Protein AF-A0A970H7N9-F1 (afdb_monomer)

Secondary structure (DSSP, 8-state):
-EEETTEEEEEEEEEEEEE--TTTSEEEEEEESSSS-EEEEEE-SEEEEEEEEEEE-GGGTTEEEEEEEEEEE--SS----EEEEEEEEEEEEE-S----SS---STT---TT------

Solvent-accessible surface area (backbone atoms only — not comparable to full-atom values): 7198 Å² total; per-residue (Å²): 116,43,73,24,52,63,29,38,81,26,28,44,34,30,34,34,31,33,32,32,39,67,89,68,18,37,46,31,37,31,37,28,74,74,70,72,76,45,81,79,45,77,46,59,21,76,39,90,59,80,42,81,45,78,41,81,36,71,86,42,39,51,24,57,43,18,45,75,48,82,44,79,46,70,70,98,62,76,86,56,89,40,77,48,77,45,77,76,41,80,49,57,46,60,72,92,64,86,69,66,94,74,79,82,85,62,84,82,75,66,55,89,94,57,87,87,80,82,135

Foldseek 3Di:
DAAQLQFDQKKKKKKKWFAAAAPAKKKFKWKDLPDDIDTQDIDHHGDHDIDMDIGGDRVCHSRGRIDMDIDIDHDPDDDDPGMDMGPIDIDGDGPPDPPPPDDDPCPVVDCPVPDDDDD

Sequence (119 aa):
MLDLSAAHGVELVYAQRYDTESGWDFCRVEISTGGAWSEVARFSGNATTWQTVTLPLPQLEGVATARFRFRLTSDGSVQRNGWWVDDIVVRGFVDPELDDLF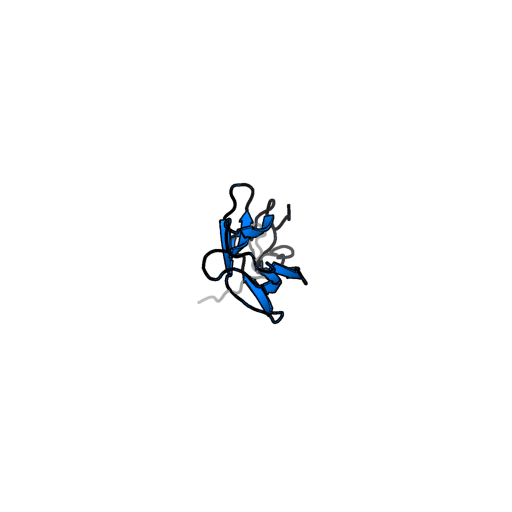ADGFESGDTSRWSGKAP

pLDDT: mean 91.02, std 10.82, range [52.78, 98.75]

Nearest PDB structures (foldseek):
  1wky-assembly1_A  TM=5.519E-01  e=2.557E-02  Bacillus sp. JAMB-602
  2xon-assembly1_A  TM=5.564E-01  e=3.473E-01  Thermotoga maritima
  7wim-assembly4_P  TM=5.568E-01  e=1.736E+00  Arabidopsis thaliana
  5ntu-assembly1_B  TM=4.461E-01  e=1.177E+00  Homo sapiens
  1u5x-assembly1_A  TM=3.410E-01  e=5.414E-01  Mus musculus

Mean predicted aligned error: 8.64 Å

Radius of gyration: 23.07 Å; Cα contacts (8 Å, |Δi|>4): 236; chains: 1; bounding box: 44×42×70 Å

Structure (mmCIF, N/CA/C/O backbone):
data_AF-A0A970H7N9-F1
#
_entry.id   AF-A0A970H7N9-F1
#
loop_
_atom_site.group_PDB
_atom_site.id
_atom_site.type_symbol
_atom_site.label_atom_id
_atom_site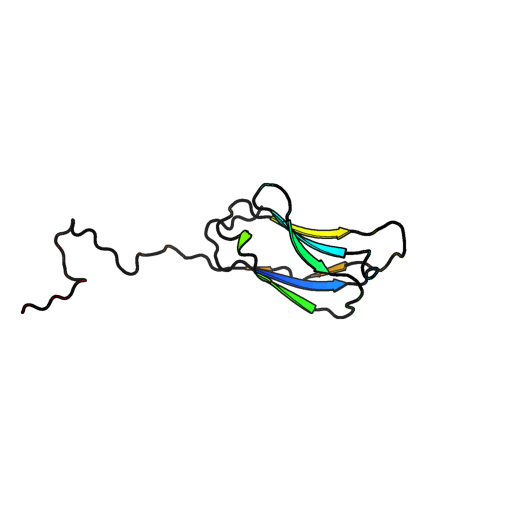.label_alt_id
_atom_site.label_comp_id
_atom_site.label_asym_id
_atom_site.label_entity_id
_atom_site.label_seq_id
_atom_site.pdbx_PDB_ins_code
_atom_site.Cartn_x
_atom_site.Cartn_y
_atom_site.Cartn_z
_atom_site.occupancy
_atom_site.B_iso_or_equiv
_atom_site.auth_seq_id
_atom_site.auth_comp_id
_atom_site.auth_asym_id
_atom_site.auth_atom_id
_atom_site.pdbx_PDB_model_num
ATOM 1 N N . MET A 1 1 ? -9.021 11.429 3.628 1.00 76.06 1 MET A N 1
ATOM 2 C CA . MET A 1 1 ? -8.523 10.733 4.833 1.00 76.06 1 MET A CA 1
ATOM 3 C C . MET A 1 1 ? -9.439 9.556 5.074 1.00 76.06 1 MET A C 1
ATOM 5 O O . MET 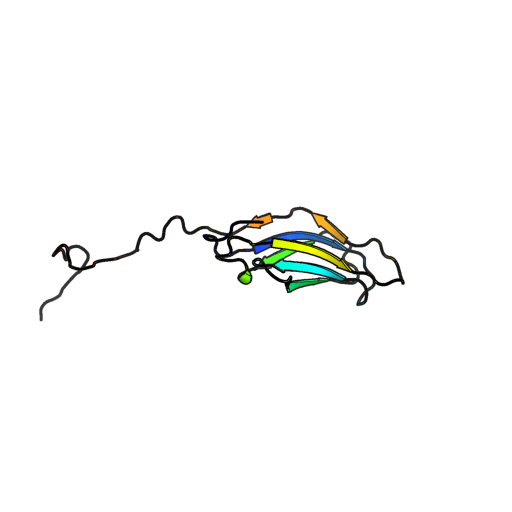A 1 1 ? -10.615 9.681 4.753 1.00 76.06 1 MET A O 1
ATOM 9 N N . LEU A 1 2 ? -8.893 8.439 5.534 1.00 86.00 2 LEU A N 1
ATOM 10 C CA . LEU A 1 2 ? -9.642 7.234 5.862 1.00 86.00 2 LEU A CA 1
ATOM 11 C C . LEU A 1 2 ? -9.736 7.139 7.384 1.00 86.00 2 LEU A C 1
ATOM 13 O O . LEU A 1 2 ? -8.717 7.277 8.060 1.00 86.00 2 LEU A O 1
ATOM 17 N N . ASP A 1 3 ? -10.946 6.947 7.899 1.00 90.75 3 ASP A N 1
ATOM 18 C CA . ASP A 1 3 ? -11.157 6.724 9.325 1.00 90.75 3 ASP A CA 1
ATOM 19 C C . ASP A 1 3 ? -11.010 5.231 9.624 1.00 90.75 3 ASP A C 1
ATOM 21 O O . ASP A 1 3 ? -11.827 4.421 9.190 1.00 90.75 3 ASP A O 1
ATOM 25 N N . LEU A 1 4 ? -9.925 4.881 10.313 1.00 92.00 4 LEU A N 1
ATOM 26 C CA . LEU A 1 4 ? -9.597 3.526 10.751 1.00 92.00 4 LEU A CA 1
ATOM 27 C C . LEU A 1 4 ? -9.562 3.426 12.281 1.00 92.00 4 LEU A C 1
ATOM 29 O O . LEU A 1 4 ? -8.926 2.530 12.827 1.00 92.00 4 LEU A O 1
ATOM 33 N N . SER A 1 5 ? -10.231 4.347 12.983 1.00 91.69 5 SER A N 1
ATOM 34 C CA . SER A 1 5 ? -10.230 4.429 14.451 1.00 91.69 5 SER A CA 1
ATOM 35 C C . SER A 1 5 ? -10.714 3.161 15.161 1.00 91.69 5 SER A C 1
ATOM 37 O O . SER A 1 5 ? -10.255 2.879 16.263 1.00 91.69 5 SER A O 1
ATOM 39 N N . ALA A 1 6 ? -11.579 2.378 14.516 1.00 90.81 6 ALA A N 1
ATOM 40 C CA . ALA A 1 6 ? -12.078 1.098 15.023 1.00 90.81 6 ALA A CA 1
ATOM 41 C C . ALA A 1 6 ? -11.530 -0.122 14.257 1.00 90.81 6 ALA A C 1
ATOM 43 O O . ALA A 1 6 ? -12.012 -1.234 14.454 1.00 90.81 6 ALA A O 1
ATOM 44 N N . ALA A 1 7 ? -10.590 0.080 13.327 1.00 92.50 7 ALA A N 1
ATOM 45 C CA . ALA A 1 7 ? -10.111 -0.979 12.448 1.00 92.50 7 ALA A CA 1
ATOM 46 C C . ALA A 1 7 ? -8.839 -1.645 12.985 1.00 92.50 7 ALA A C 1
ATOM 48 O O . ALA A 1 7 ? -7.894 -0.976 13.411 1.00 92.50 7 ALA A O 1
ATOM 49 N N . HIS A 1 8 ? -8.810 -2.965 12.849 1.00 93.38 8 HIS A N 1
ATOM 50 C CA . HIS A 1 8 ? -7.731 -3.874 13.209 1.00 93.38 8 HIS A CA 1
ATOM 51 C C . HIS A 1 8 ? -7.360 -4.755 12.012 1.00 93.38 8 HIS A C 1
ATOM 53 O O . HIS A 1 8 ? -8.145 -4.918 11.070 1.00 93.38 8 HIS A O 1
ATOM 59 N N . GLY A 1 9 ? -6.146 -5.312 12.025 1.00 95.38 9 GLY A N 1
ATOM 60 C CA . GLY A 1 9 ? -5.631 -6.130 10.927 1.00 95.38 9 GLY A CA 1
ATOM 61 C C . GLY A 1 9 ? 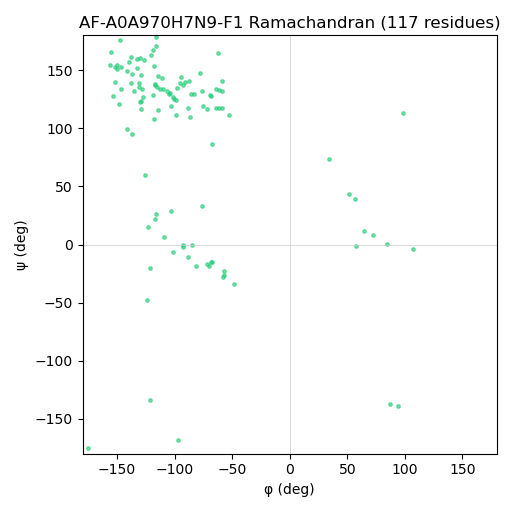-5.642 -5.386 9.597 1.00 95.38 9 GLY A C 1
ATOM 62 O O . GLY A 1 9 ? -6.018 -5.955 8.571 1.00 95.38 9 GLY A O 1
ATOM 63 N N . VAL A 1 10 ? -5.302 -4.096 9.626 1.00 97.44 10 VAL A N 1
ATOM 64 C CA . VAL A 1 10 ? -5.379 -3.239 8.442 1.00 97.44 10 VAL A CA 1
ATOM 65 C C . VAL A 1 10 ? -4.317 -3.674 7.439 1.00 97.44 10 VAL A C 1
ATOM 67 O O . VAL A 1 10 ? -3.129 -3.742 7.752 1.00 97.44 10 VAL A O 1
ATOM 70 N N . GLU A 1 11 ? -4.733 -3.912 6.202 1.00 98.00 11 GLU A N 1
ATOM 71 C CA . GLU A 1 11 ? -3.850 -4.224 5.086 1.00 98.00 11 GLU A CA 1
ATOM 72 C C . GLU A 1 11 ? -4.249 -3.470 3.815 1.00 98.00 11 GLU A C 1
ATOM 74 O O . GLU A 1 11 ? -5.425 -3.207 3.544 1.00 98.00 11 GLU A O 1
ATOM 79 N N . LEU A 1 12 ? -3.234 -3.125 3.023 1.00 98.31 12 LEU A N 1
ATOM 80 C CA . LEU A 1 12 ? -3.376 -2.605 1.672 1.00 98.31 12 LEU A CA 1
ATOM 81 C C . LEU A 1 12 ? -3.050 -3.725 0.685 1.00 98.31 12 LEU A C 1
ATOM 83 O O . LEU A 1 12 ? -1.928 -4.231 0.649 1.00 98.31 12 LEU A O 1
ATOM 87 N N . VAL A 1 13 ? -4.028 -4.073 -0.140 1.00 98.50 13 VAL A N 1
ATOM 88 C CA . VAL A 1 13 ? -3.889 -5.016 -1.246 1.00 98.50 13 VAL A CA 1
ATOM 89 C C . VAL A 1 13 ? -3.994 -4.243 -2.552 1.00 98.50 13 VAL A C 1
ATOM 91 O O . VAL A 1 13 ? -4.859 -3.384 -2.692 1.00 98.50 13 VAL A O 1
ATOM 94 N N . TYR A 1 14 ? -3.100 -4.507 -3.496 1.00 98.75 14 TYR A N 1
ATOM 95 C CA . TYR A 1 14 ? -3.149 -3.890 -4.821 1.00 98.75 14 TYR A CA 1
ATOM 96 C C . TYR A 1 14 ? -2.425 -4.753 -5.850 1.00 98.75 14 TYR A C 1
ATOM 98 O O . TYR A 1 14 ? -1.505 -5.504 -5.520 1.00 98.75 14 TYR A O 1
ATOM 106 N N . ALA A 1 15 ? -2.815 -4.630 -7.112 1.00 98.62 15 ALA A N 1
ATOM 107 C CA . ALA A 1 15 ? -2.056 -5.150 -8.233 1.00 98.62 15 ALA A CA 1
ATOM 108 C C . ALA A 1 15 ? -1.031 -4.107 -8.690 1.00 98.62 15 ALA A C 1
ATOM 110 O O . ALA A 1 15 ? -1.311 -2.908 -8.744 1.00 98.62 15 ALA A O 1
ATOM 111 N N . GLN A 1 16 ? 0.167 -4.554 -9.053 1.00 98.69 16 GLN A N 1
ATOM 112 C CA . GLN A 1 16 ? 1.160 -3.700 -9.691 1.00 98.69 16 GLN A CA 1
ATOM 113 C C . GLN A 1 16 ? 1.913 -4.402 -10.811 1.00 98.69 16 GLN A C 1
ATOM 115 O O . GLN A 1 16 ? 2.066 -5.620 -10.824 1.00 98.69 16 GLN A O 1
ATOM 120 N N . ARG A 1 17 ? 2.463 -3.600 -11.714 1.00 98.38 17 ARG A N 1
ATOM 121 C CA . ARG A 1 17 ? 3.585 -3.949 -12.590 1.00 98.38 17 ARG A CA 1
ATOM 122 C C . ARG A 1 17 ? 4.414 -2.692 -12.805 1.00 98.38 17 ARG A C 1
ATOM 124 O O . ARG A 1 17 ? 3.874 -1.590 -12.729 1.00 98.38 17 ARG A O 1
ATOM 131 N N . TYR A 1 18 ? 5.704 -2.826 -13.062 1.00 98.00 18 TYR A N 1
ATOM 132 C CA . TYR A 1 18 ? 6.581 -1.666 -13.191 1.00 98.00 18 TYR A CA 1
ATOM 133 C C . TYR A 1 18 ? 7.767 -1.944 -14.107 1.00 98.00 18 TYR A C 1
ATOM 135 O O . TYR A 1 18 ? 8.224 -3.077 -14.256 1.00 98.00 18 TYR A O 1
ATOM 143 N N . ASP A 1 19 ? 8.263 -0.877 -14.714 1.00 97.88 19 ASP A N 1
ATOM 144 C CA . ASP A 1 19 ? 9.480 -0.838 -15.508 1.00 97.88 19 ASP A CA 1
ATOM 145 C C . ASP A 1 19 ? 10.176 0.487 -15.203 1.00 97.88 19 ASP A C 1
ATOM 147 O O . ASP A 1 19 ? 9.768 1.542 -15.688 1.00 97.88 19 ASP A O 1
ATOM 151 N N . THR A 1 20 ? 11.180 0.433 -14.335 1.00 97.38 20 THR A N 1
ATOM 152 C CA . THR A 1 20 ? 11.924 1.583 -13.817 1.00 97.38 20 THR A CA 1
ATOM 153 C C . THR A 1 20 ? 13.426 1.353 -13.958 1.00 97.38 20 THR A C 1
ATOM 155 O O . THR A 1 20 ? 13.881 0.212 -14.114 1.00 97.38 20 THR A O 1
ATOM 158 N N . GLU A 1 21 ? 14.230 2.416 -13.918 1.00 97.38 21 GLU A N 1
ATOM 159 C CA . GLU A 1 21 ? 15.676 2.244 -13.820 1.00 97.38 21 GLU A CA 1
ATOM 160 C C . GLU A 1 21 ? 16.050 1.563 -12.488 1.00 97.38 21 GLU A C 1
ATOM 162 O O . GLU A 1 21 ? 15.795 2.074 -11.395 1.00 97.38 21 GLU A O 1
ATOM 167 N N . SER A 1 22 ? 16.642 0.369 -12.575 1.00 96.50 22 SER A N 1
ATOM 168 C CA . SER A 1 22 ? 16.954 -0.461 -11.408 1.00 96.50 22 SER A CA 1
ATOM 169 C C . SER A 1 22 ? 17.923 0.243 -10.460 1.00 96.50 22 SER A C 1
ATOM 171 O O . SER A 1 22 ? 19.077 0.472 -10.811 1.00 96.50 22 SER A O 1
ATOM 173 N N . GLY A 1 23 ? 17.475 0.505 -9.231 1.00 96.06 23 GLY A N 1
ATOM 174 C CA . GLY A 1 23 ? 18.282 1.142 -8.189 1.00 96.06 23 GLY A CA 1
ATOM 175 C C . GLY A 1 23 ? 18.322 2.674 -8.223 1.00 96.06 23 GLY A C 1
ATOM 176 O O . GLY A 1 23 ? 18.947 3.252 -7.336 1.00 96.06 23 GLY A O 1
ATOM 177 N N . TRP A 1 24 ? 17.635 3.319 -9.170 1.00 96.44 24 TRP A N 1
ATOM 178 C CA . TRP A 1 24 ? 17.633 4.781 -9.339 1.00 96.44 24 TRP A CA 1
ATOM 179 C C . TRP A 1 24 ? 16.215 5.349 -9.304 1.00 96.44 24 TRP A C 1
ATOM 181 O O . TRP A 1 24 ? 15.914 6.248 -8.513 1.00 96.44 24 TRP A O 1
ATOM 191 N N . ASP A 1 25 ? 15.314 4.720 -10.056 1.00 97.88 25 ASP A N 1
ATOM 192 C CA . ASP A 1 25 ? 13.895 5.033 -10.063 1.00 97.88 25 ASP A CA 1
ATOM 193 C C . ASP A 1 25 ? 13.133 4.070 -9.155 1.00 97.88 25 ASP A C 1
ATOM 195 O O . ASP A 1 25 ? 13.286 2.844 -9.235 1.00 97.88 25 ASP A O 1
ATOM 199 N N . PHE A 1 26 ? 12.236 4.602 -8.328 1.00 98.25 26 PHE A N 1
ATOM 200 C CA . PHE A 1 26 ? 11.570 3.805 -7.303 1.00 98.25 26 PHE A CA 1
ATOM 201 C C . PHE A 1 26 ? 10.071 4.063 -7.223 1.00 98.25 26 PHE A C 1
ATOM 203 O O . PHE A 1 26 ? 9.627 5.205 -7.075 1.00 98.25 26 PHE A O 1
ATOM 210 N N . CYS A 1 27 ? 9.321 2.967 -7.192 1.00 98.50 27 CYS A N 1
ATOM 211 C CA . CYS A 1 27 ? 7.904 2.917 -6.860 1.00 98.50 27 CYS A CA 1
ATOM 212 C C . CYS A 1 27 ? 7.763 2.751 -5.346 1.00 98.50 27 CYS A C 1
ATOM 214 O O . CYS A 1 27 ? 8.224 1.750 -4.794 1.00 98.50 27 CYS A O 1
ATOM 216 N N . ARG A 1 28 ? 7.162 3.722 -4.659 1.00 98.75 28 ARG A N 1
ATOM 217 C CA . ARG A 1 28 ? 7.018 3.725 -3.198 1.00 98.75 28 ARG A CA 1
ATOM 218 C C . ARG A 1 28 ? 5.563 3.691 -2.785 1.00 98.75 28 ARG A C 1
ATOM 220 O O . ARG A 1 28 ? 4.750 4.435 -3.332 1.00 98.75 28 ARG A O 1
ATOM 227 N N . VAL A 1 29 ? 5.272 2.891 -1.770 1.00 98.69 29 VAL A N 1
ATOM 228 C CA . VAL A 1 29 ? 4.043 3.009 -0.987 1.00 98.69 29 VAL A CA 1
ATOM 229 C C . VAL A 1 29 ? 4.399 3.717 0.306 1.00 98.69 29 VAL A C 1
ATOM 231 O O . VAL A 1 29 ? 5.326 3.313 1.012 1.00 98.69 29 VAL A O 1
ATOM 234 N N . GLU A 1 30 ? 3.678 4.790 0.600 1.00 98.75 30 GLU A N 1
ATOM 235 C CA . GLU A 1 30 ? 3.893 5.596 1.795 1.00 98.75 30 GLU A CA 1
ATOM 236 C C . GLU A 1 30 ? 2.578 5.799 2.543 1.00 98.75 30 GLU A C 1
ATOM 238 O O . GLU A 1 30 ? 1.524 5.939 1.921 1.00 98.75 30 GLU A O 1
ATOM 243 N N . ILE A 1 31 ? 2.646 5.863 3.871 1.00 98.50 31 ILE A N 1
ATOM 244 C CA . ILE A 1 31 ? 1.496 6.088 4.750 1.00 98.50 31 ILE A CA 1
ATOM 245 C C . ILE A 1 31 ? 1.675 7.346 5.595 1.00 98.50 31 ILE A C 1
ATOM 247 O O . ILE A 1 31 ? 2.778 7.874 5.734 1.00 98.50 31 ILE A O 1
ATOM 251 N N . SER A 1 32 ? 0.582 7.845 6.163 1.00 98.00 32 SER A N 1
ATOM 252 C CA . SER A 1 32 ? 0.613 8.933 7.134 1.00 98.00 32 SER A CA 1
ATOM 253 C C . SER A 1 32 ? -0.564 8.844 8.100 1.00 98.00 32 SER A C 1
ATOM 255 O O . SER A 1 32 ? -1.694 8.598 7.681 1.00 98.00 32 SER A O 1
ATOM 257 N N . THR A 1 33 ? -0.303 9.134 9.374 1.00 96.88 33 THR A N 1
ATOM 258 C CA . THR A 1 33 ? -1.281 9.154 10.476 1.00 96.88 33 THR A CA 1
ATOM 259 C C . THR A 1 33 ? -1.699 10.579 10.874 1.00 96.88 33 THR A C 1
ATOM 261 O O . THR A 1 33 ? -1.993 10.861 12.030 1.00 96.88 33 THR A O 1
ATOM 264 N N . GLY A 1 34 ? -1.663 11.513 9.914 1.00 91.88 34 GLY A N 1
ATOM 265 C CA . GLY A 1 34 ? -1.983 12.936 10.119 1.00 91.88 34 GLY A CA 1
ATOM 266 C C . GLY A 1 34 ? -0.774 13.882 10.101 1.00 91.88 34 GLY A C 1
ATOM 267 O O . GLY A 1 34 ? -0.951 15.096 10.127 1.00 91.88 34 GLY A O 1
ATOM 268 N N . GLY A 1 35 ? 0.445 13.348 9.986 1.00 93.56 35 GLY A N 1
ATOM 269 C CA . GLY A 1 35 ? 1.696 14.116 9.958 1.00 93.56 35 GLY A CA 1
ATOM 270 C C . GLY A 1 35 ? 2.529 13.895 8.694 1.00 93.56 35 GLY A C 1
ATOM 271 O O . GLY A 1 35 ? 2.011 13.926 7.573 1.00 93.56 35 GLY A O 1
ATOM 272 N N . ALA A 1 36 ? 3.833 13.674 8.884 1.00 96.94 36 ALA A N 1
ATOM 273 C CA . ALA A 1 36 ? 4.761 13.312 7.815 1.00 96.94 36 ALA A CA 1
ATOM 274 C C . ALA A 1 36 ? 4.384 11.969 7.158 1.00 96.94 36 ALA A C 1
ATOM 276 O O . ALA A 1 36 ? 3.574 11.200 7.683 1.00 96.94 36 ALA A O 1
ATOM 277 N N . TRP A 1 37 ? 4.963 11.715 5.986 1.00 98.19 37 TRP A N 1
ATOM 278 C CA . TRP A 1 37 ? 4.819 10.453 5.263 1.00 98.19 37 TRP A CA 1
ATOM 279 C C . TRP A 1 37 ? 5.958 9.500 5.630 1.00 98.19 37 TRP A C 1
ATOM 281 O O . TRP A 1 37 ? 7.111 9.930 5.680 1.00 98.19 37 TRP A O 1
ATOM 291 N N . SER A 1 38 ? 5.648 8.223 5.837 1.00 98.12 38 SER A N 1
ATOM 292 C CA . SER A 1 38 ? 6.624 7.147 6.033 1.00 98.12 38 SER A CA 1
ATOM 293 C C . SER A 1 38 ? 6.520 6.112 4.914 1.00 98.12 38 SER A C 1
ATOM 295 O O . SER A 1 38 ? 5.424 5.742 4.500 1.00 98.12 38 SER A O 1
ATOM 297 N N . GLU A 1 39 ? 7.663 5.653 4.404 1.00 98.50 39 GLU A N 1
ATOM 298 C CA . GLU A 1 39 ? 7.738 4.586 3.397 1.00 98.50 39 GLU A CA 1
ATOM 299 C C . GLU A 1 39 ? 7.484 3.224 4.052 1.00 98.50 39 GLU A C 1
ATOM 301 O O . GLU A 1 39 ? 8.070 2.910 5.086 1.00 98.50 39 GLU A O 1
ATOM 306 N N . VAL A 1 40 ? 6.608 2.423 3.442 1.00 98.38 40 VAL A N 1
ATOM 307 C CA . VAL A 1 40 ? 6.243 1.071 3.906 1.00 98.38 40 VAL A CA 1
ATOM 308 C C . VAL A 1 40 ? 6.531 -0.010 2.867 1.00 98.38 40 VAL A C 1
ATOM 310 O O . VAL A 1 40 ? 6.676 -1.174 3.225 1.00 98.38 40 VAL A O 1
ATOM 313 N N . ALA A 1 41 ? 6.668 0.361 1.591 1.00 98.38 41 ALA A N 1
ATOM 314 C CA . ALA A 1 41 ? 7.167 -0.530 0.550 1.00 98.38 41 ALA A CA 1
ATOM 315 C C . ALA A 1 41 ? 7.903 0.253 -0.541 1.00 98.38 41 ALA A C 1
ATOM 317 O O . ALA A 1 41 ? 7.584 1.413 -0.819 1.00 98.38 41 ALA A O 1
ATOM 318 N N . ARG A 1 42 ? 8.872 -0.407 -1.182 1.00 98.44 42 ARG A N 1
ATOM 319 C CA . ARG A 1 42 ? 9.699 0.162 -2.248 1.00 98.44 42 ARG A CA 1
ATOM 320 C C . ARG A 1 42 ? 10.075 -0.897 -3.275 1.00 98.44 42 ARG A C 1
ATOM 322 O O . ARG A 1 42 ? 10.567 -1.961 -2.910 1.00 98.44 42 ARG A O 1
ATOM 329 N N . PHE A 1 43 ? 9.926 -0.550 -4.547 1.00 98.25 43 PHE A N 1
ATOM 330 C CA . PHE A 1 43 ? 10.254 -1.398 -5.691 1.00 98.25 43 PHE A CA 1
ATOM 331 C C . PHE A 1 43 ? 11.069 -0.613 -6.721 1.00 98.25 43 PHE A C 1
ATOM 333 O O . PHE A 1 43 ? 10.940 0.608 -6.816 1.00 98.25 43 PHE A O 1
ATOM 340 N N . SER A 1 44 ? 11.905 -1.311 -7.487 1.00 98.00 44 SER A N 1
ATOM 341 C CA . SER A 1 44 ? 12.656 -0.757 -8.621 1.00 98.00 44 SER A CA 1
ATOM 342 C C . SER A 1 44 ? 13.009 -1.863 -9.616 1.00 98.00 44 SER A C 1
ATOM 344 O O . SER A 1 44 ? 12.936 -3.045 -9.269 1.00 98.00 44 SER A O 1
ATOM 346 N N . GLY A 1 45 ? 13.428 -1.488 -10.822 1.00 97.12 45 GLY A N 1
ATOM 347 C CA . GLY A 1 45 ? 13.796 -2.422 -11.880 1.00 97.12 45 GLY A CA 1
ATOM 348 C C . GLY A 1 45 ? 12.579 -2.827 -12.701 1.00 97.12 45 GLY A C 1
ATOM 349 O O . GLY A 1 45 ? 11.756 -1.987 -13.046 1.00 97.12 45 GLY A O 1
ATOM 350 N N . ASN A 1 46 ? 12.453 -4.111 -13.029 1.00 96.69 46 ASN A N 1
ATOM 351 C CA . ASN A 1 46 ? 11.419 -4.577 -13.946 1.00 96.69 46 ASN A CA 1
ATOM 352 C C . ASN A 1 46 ? 10.593 -5.720 -13.348 1.00 96.69 46 ASN A C 1
ATOM 354 O O . ASN A 1 46 ? 11.135 -6.744 -12.936 1.00 96.69 46 ASN A O 1
ATOM 358 N N . ALA A 1 47 ? 9.277 -5.543 -13.353 1.00 96.69 47 ALA A N 1
ATOM 359 C CA . ALA A 1 47 ? 8.296 -6.596 -13.166 1.00 96.69 47 ALA A CA 1
ATOM 360 C C . ALA A 1 47 ? 7.172 -6.397 -14.189 1.00 96.69 47 ALA A C 1
ATOM 362 O O . ALA A 1 47 ? 6.253 -5.603 -13.990 1.00 96.69 47 ALA A O 1
ATOM 363 N N . THR A 1 48 ? 7.288 -7.094 -15.317 1.00 91.31 48 THR A N 1
ATOM 364 C CA . THR A 1 48 ? 6.440 -6.910 -16.509 1.00 91.31 48 THR A CA 1
ATOM 365 C C . THR A 1 48 ? 5.086 -7.607 -16.433 1.00 91.31 48 THR A C 1
ATOM 367 O O . THR A 1 48 ? 4.165 -7.234 -17.163 1.00 91.31 48 THR A O 1
ATOM 370 N N . THR A 1 49 ? 4.933 -8.582 -15.541 1.00 97.44 49 THR A N 1
ATOM 371 C CA . THR A 1 49 ? 3.651 -9.229 -15.246 1.00 97.44 49 THR A CA 1
ATOM 372 C C . THR A 1 49 ? 2.976 -8.558 -14.058 1.00 97.44 49 THR A C 1
ATOM 374 O O . THR A 1 49 ? 3.647 -8.165 -13.103 1.00 97.44 49 THR A O 1
ATOM 377 N N . TRP A 1 50 ? 1.645 -8.466 -14.096 1.00 98.12 50 TRP A N 1
ATOM 378 C CA . TRP A 1 50 ? 0.867 -8.047 -12.934 1.00 98.12 50 TRP A CA 1
ATOM 379 C C . TRP A 1 50 ? 1.123 -8.984 -11.755 1.00 98.12 50 TRP A C 1
ATOM 381 O O . TRP A 1 50 ? 1.084 -10.205 -11.902 1.00 98.12 50 TRP A O 1
ATOM 391 N N . GLN A 1 51 ? 1.386 -8.396 -10.595 1.00 98.00 51 GLN A N 1
ATOM 392 C CA . GLN A 1 51 ? 1.568 -9.098 -9.333 1.00 98.00 51 GLN A CA 1
ATOM 393 C C . GLN A 1 51 ? 0.711 -8.439 -8.258 1.00 98.00 51 GLN A C 1
ATOM 395 O O . GLN A 1 51 ? 0.642 -7.212 -8.176 1.00 98.00 51 GLN A O 1
ATOM 400 N N . THR A 1 52 ? 0.078 -9.257 -7.425 1.00 98.50 52 THR A N 1
ATOM 401 C CA . THR A 1 52 ? -0.645 -8.778 -6.249 1.00 98.50 52 THR A CA 1
ATOM 402 C C . THR A 1 52 ? 0.334 -8.576 -5.103 1.00 98.50 52 THR A C 1
ATOM 404 O O . THR A 1 52 ? 1.109 -9.472 -4.770 1.00 98.50 52 THR A O 1
ATOM 407 N N . VAL A 1 53 ? 0.282 -7.401 -4.488 1.00 98.50 53 VAL A N 1
ATOM 408 C CA . VAL A 1 53 ? 0.971 -7.090 -3.240 1.00 98.50 53 VAL A CA 1
ATOM 409 C C . VAL A 1 53 ? -0.060 -7.038 -2.130 1.00 98.50 53 VAL A C 1
ATOM 411 O O . VAL A 1 53 ? -1.073 -6.357 -2.259 1.00 98.50 53 VAL A O 1
ATOM 414 N N . THR A 1 54 ? 0.244 -7.720 -1.032 1.00 98.50 54 THR A N 1
ATOM 415 C CA . THR A 1 54 ? -0.482 -7.619 0.231 1.00 98.50 54 THR A CA 1
ATOM 416 C C . THR A 1 54 ? 0.464 -7.024 1.259 1.00 98.50 54 THR A C 1
ATOM 418 O O . THR A 1 54 ? 1.497 -7.620 1.569 1.00 98.50 54 THR A O 1
ATOM 421 N N . LEU A 1 55 ? 0.134 -5.835 1.756 1.00 98.19 55 LEU A N 1
ATOM 422 C CA . LEU A 1 55 ? 0.961 -5.086 2.689 1.00 98.19 55 LEU A CA 1
ATOM 423 C C . LEU A 1 55 ? 0.207 -4.886 4.009 1.00 98.19 55 LEU A C 1
ATOM 425 O O . LEU A 1 55 ? -0.721 -4.077 4.048 1.00 98.19 55 LEU A O 1
ATOM 429 N N . PRO A 1 56 ? 0.604 -5.575 5.093 1.00 98.19 56 PRO A N 1
ATOM 430 C CA . PRO A 1 56 ? 0.113 -5.273 6.431 1.00 98.19 56 PRO A CA 1
ATOM 431 C C . PRO A 1 56 ? 0.508 -3.849 6.835 1.00 98.19 56 PRO A C 1
ATOM 433 O O . PRO A 1 56 ? 1.667 -3.456 6.685 1.00 98.19 56 PRO A O 1
ATOM 436 N N . LEU A 1 57 ? -0.446 -3.084 7.360 1.00 98.00 57 LEU A N 1
ATOM 437 C CA . LEU A 1 57 ? -0.281 -1.696 7.791 1.00 98.00 57 LEU A CA 1
ATOM 438 C C . LEU A 1 57 ? -0.735 -1.514 9.251 1.00 98.00 57 LEU A C 1
ATOM 440 O O . LEU A 1 57 ? -1.612 -0.687 9.513 1.00 98.00 57 LEU A O 1
ATOM 444 N N . PRO A 1 58 ? -0.126 -2.223 10.225 1.00 97.06 58 PRO A N 1
ATOM 445 C CA . PRO A 1 58 ? -0.483 -2.087 11.641 1.00 97.06 58 PRO A CA 1
ATOM 446 C C . PRO A 1 58 ? -0.340 -0.646 12.160 1.00 97.06 58 PRO A C 1
ATOM 448 O O . PRO A 1 58 ? -0.987 -0.253 13.121 1.00 97.06 58 PRO A O 1
ATOM 451 N N . GLN A 1 59 ? 0.475 0.183 11.503 1.00 96.75 59 GLN A N 1
ATOM 452 C CA . GLN A 1 59 ? 0.650 1.601 11.827 1.00 96.75 59 GLN A CA 1
ATOM 453 C C . GLN A 1 59 ? -0.601 2.453 11.556 1.00 96.75 59 GLN A C 1
ATOM 455 O O . GLN A 1 59 ? -0.639 3.611 11.972 1.00 96.75 59 GLN A O 1
ATOM 460 N N . LEU A 1 60 ? -1.569 1.934 10.796 1.00 96.62 60 LEU A N 1
ATOM 461 C CA . LEU A 1 60 ? -2.823 2.615 10.482 1.00 96.62 60 LEU A CA 1
ATOM 462 C C . LEU A 1 60 ? -4.006 2.126 11.331 1.00 96.62 60 LEU A C 1
ATOM 464 O O . LEU A 1 60 ? -5.076 2.726 11.250 1.00 96.62 60 LEU A O 1
ATOM 468 N N . GLU A 1 61 ? -3.829 1.081 12.141 1.00 95.44 61 GLU A N 1
ATOM 469 C CA . GLU A 1 61 ? -4.858 0.602 13.071 1.00 95.44 61 GLU A CA 1
ATOM 470 C C . GLU A 1 61 ? -5.166 1.669 14.128 1.00 95.44 61 GLU A C 1
ATOM 472 O O . GLU A 1 61 ? -4.261 2.299 14.678 1.00 95.44 61 GLU A O 1
ATOM 477 N N . GLY A 1 62 ? -6.450 1.913 14.391 1.00 93.12 62 GLY A N 1
ATOM 478 C CA . GLY A 1 62 ? -6.886 2.939 15.342 1.00 93.12 62 GLY A CA 1
ATOM 479 C C . GLY A 1 62 ? -6.704 4.392 14.872 1.00 93.12 62 GLY A C 1
ATOM 480 O O . GLY A 1 62 ? -6.915 5.324 15.650 1.00 93.12 62 GLY A O 1
ATOM 481 N N . VAL A 1 63 ? -6.326 4.637 13.612 1.00 94.81 63 VAL A N 1
ATOM 482 C CA . VAL A 1 63 ? -6.004 5.987 13.120 1.00 94.81 63 VAL A CA 1
ATOM 483 C C . VAL A 1 63 ? -7.178 6.613 12.360 1.00 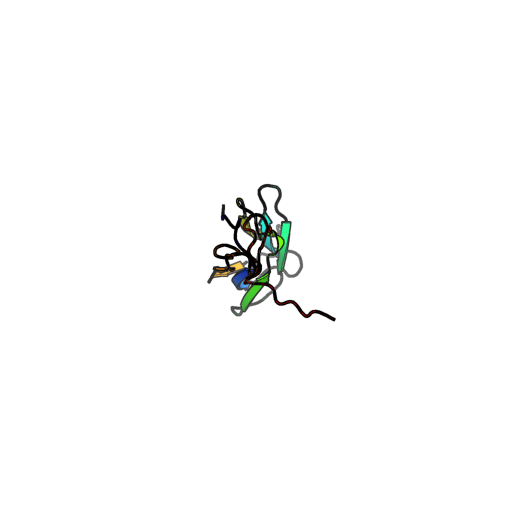94.81 63 VAL A C 1
ATOM 485 O O . VAL A 1 63 ? -7.466 6.256 11.221 1.00 94.81 63 VAL A O 1
ATOM 488 N N . ALA A 1 64 ? -7.795 7.651 12.932 1.00 94.12 64 ALA A N 1
ATOM 489 C CA . ALA A 1 64 ? -8.923 8.365 12.309 1.00 94.12 64 ALA A CA 1
ATOM 490 C C . ALA A 1 64 ? -8.549 9.219 11.076 1.00 9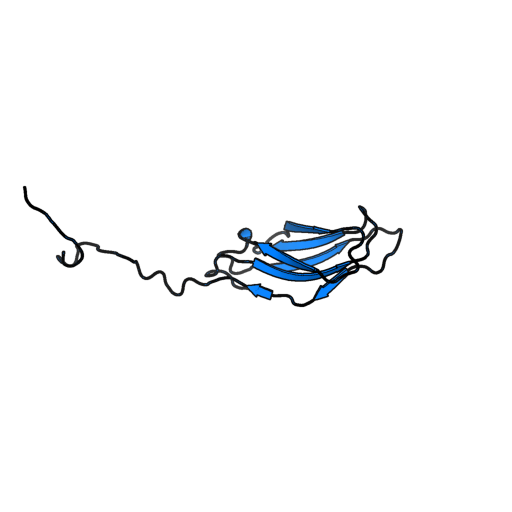4.12 64 ALA A C 1
ATOM 492 O O . ALA A 1 64 ? -9.402 9.634 10.293 1.00 94.12 64 ALA A O 1
ATOM 493 N N . THR A 1 65 ? -7.264 9.536 10.910 1.00 94.62 65 THR A N 1
ATOM 494 C CA . THR A 1 65 ? -6.755 10.421 9.847 1.00 94.62 65 THR A CA 1
ATOM 495 C C . THR A 1 65 ? -5.819 9.699 8.879 1.00 94.62 65 THR A C 1
ATOM 497 O O . THR A 1 65 ? -4.962 10.326 8.246 1.00 94.62 65 THR A O 1
ATOM 500 N N . ALA A 1 66 ? -5.979 8.380 8.744 1.00 96.25 66 ALA A N 1
ATOM 501 C CA . ALA A 1 66 ? -5.101 7.544 7.944 1.00 96.25 66 ALA A CA 1
ATOM 502 C C . ALA A 1 66 ? -5.075 7.990 6.472 1.00 96.25 66 ALA A C 1
ATOM 504 O O . ALA A 1 66 ? -6.079 8.396 5.870 1.00 96.25 66 ALA A O 1
ATOM 505 N N . ARG A 1 67 ? -3.886 7.935 5.874 1.00 97.44 67 ARG A N 1
ATOM 506 C CA . ARG A 1 67 ? -3.644 8.205 4.454 1.00 97.44 67 ARG A CA 1
ATOM 507 C C . ARG A 1 67 ? -2.606 7.226 3.929 1.00 97.44 67 ARG A C 1
ATOM 509 O O . ARG A 1 67 ? -1.678 6.870 4.650 1.00 97.44 67 ARG A O 1
ATOM 516 N N . PHE A 1 68 ? -2.717 6.883 2.653 1.00 97.75 68 PHE A N 1
ATOM 517 C CA . PHE A 1 68 ? -1.676 6.196 1.897 1.00 97.75 68 PHE A CA 1
ATOM 518 C C . PHE A 1 68 ? -1.474 6.898 0.551 1.00 97.75 68 PHE A C 1
ATOM 520 O O . PHE A 1 68 ? -2.338 7.658 0.104 1.00 97.75 68 PHE A O 1
ATOM 527 N N . ARG A 1 69 ? -0.323 6.679 -0.082 1.00 98.12 69 ARG A N 1
ATOM 528 C CA . ARG A 1 69 ? -0.052 7.130 -1.447 1.00 98.12 69 ARG A CA 1
ATOM 52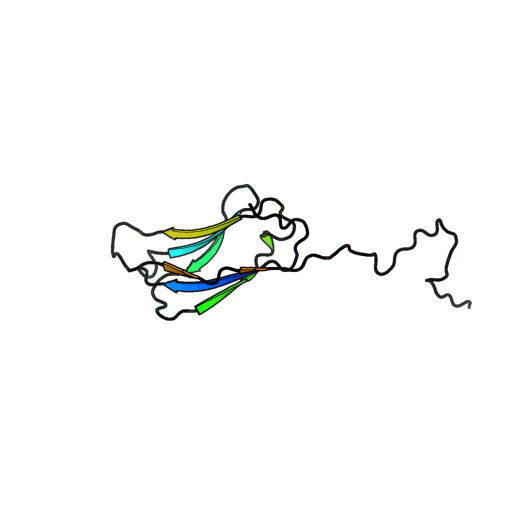9 C C . ARG A 1 69 ? 0.910 6.195 -2.164 1.00 98.12 69 ARG A C 1
ATOM 531 O O . ARG A 1 69 ? 1.773 5.576 -1.544 1.00 98.12 69 ARG A O 1
ATOM 538 N N . PHE 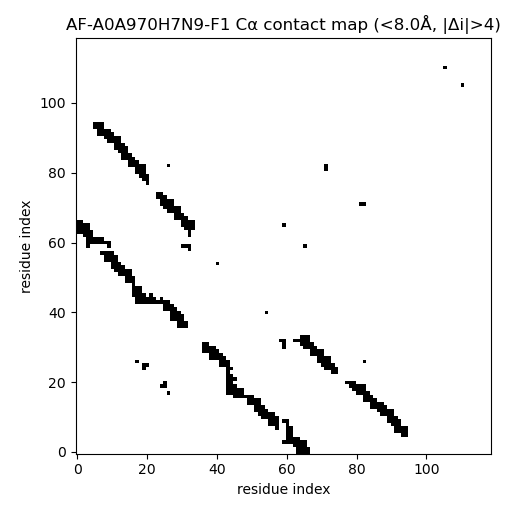A 1 70 ? 0.793 6.200 -3.483 1.00 98.56 70 PHE A N 1
ATOM 539 C CA . PHE A 1 70 ? 1.756 5.629 -4.411 1.00 98.56 70 PHE A CA 1
ATOM 540 C C . PHE A 1 70 ? 2.610 6.772 -4.971 1.00 98.56 70 PHE A C 1
ATOM 542 O O . PHE A 1 70 ? 2.072 7.759 -5.474 1.00 98.56 70 PHE A O 1
ATOM 549 N N . ARG A 1 71 ? 3.936 6.679 -4.850 1.00 98.38 71 ARG A N 1
ATOM 550 C CA . ARG A 1 71 ? 4.876 7.696 -5.334 1.00 98.38 71 ARG A CA 1
ATOM 551 C C . ARG A 1 71 ? 5.961 7.069 -6.196 1.00 98.38 71 ARG A C 1
ATOM 553 O O . ARG A 1 71 ? 6.781 6.304 -5.697 1.00 98.38 71 ARG A O 1
ATOM 560 N N . LEU A 1 72 ? 5.996 7.446 -7.469 1.00 97.44 72 LEU A N 1
ATOM 561 C CA . LEU A 1 72 ? 7.152 7.222 -8.329 1.00 97.44 72 LEU A CA 1
ATOM 562 C C . LEU A 1 72 ? 8.131 8.385 -8.140 1.00 97.44 72 LEU A C 1
ATOM 564 O O . LEU A 1 72 ? 7.737 9.548 -8.224 1.00 97.44 72 LEU A O 1
ATOM 568 N N . THR A 1 73 ? 9.395 8.073 -7.884 1.00 97.19 73 THR A N 1
ATOM 569 C CA . THR A 1 73 ? 10.486 9.051 -7.954 1.00 97.19 73 THR A CA 1
ATOM 570 C C . THR A 1 73 ? 11.460 8.576 -9.010 1.00 97.19 73 THR A C 1
ATOM 572 O O . THR A 1 73 ? 11.893 7.427 -8.920 1.00 97.19 73 THR A O 1
ATOM 575 N N . SER A 1 74 ? 11.810 9.457 -9.941 1.00 95.56 74 SER A N 1
ATOM 576 C CA . SER A 1 74 ? 12.867 9.231 -10.920 1.00 95.56 74 SER A CA 1
ATOM 577 C C . SER A 1 74 ? 13.977 10.262 -10.783 1.00 95.56 74 SER A C 1
ATOM 579 O O . SER A 1 74 ? 13.798 11.287 -10.112 1.00 95.56 74 SER A O 1
ATOM 581 N N . ASP A 1 75 ? 15.101 10.008 -11.439 1.00 91.81 75 ASP A N 1
ATOM 582 C CA . ASP A 1 75 ? 16.101 11.036 -11.695 1.00 91.81 75 ASP A CA 1
ATOM 583 C C . ASP A 1 75 ? 15.945 11.648 -13.107 1.00 91.81 75 ASP A C 1
ATOM 585 O O . ASP A 1 75 ? 14.890 11.534 -13.742 1.00 91.81 75 ASP A O 1
ATOM 589 N N . GLY A 1 76 ? 16.943 12.422 -13.550 1.00 88.94 76 GLY A N 1
ATOM 590 C CA . GLY A 1 76 ? 16.941 13.087 -14.860 1.00 88.94 76 GLY A CA 1
ATOM 591 C C . GLY A 1 76 ? 17.446 12.224 -16.024 1.00 88.94 76 GLY A C 1
ATOM 592 O O . GLY A 1 76 ? 17.497 12.712 -17.154 1.00 88.94 76 GLY A O 1
ATOM 593 N N . SER A 1 77 ? 17.844 10.979 -15.768 1.00 87.56 77 SER A N 1
ATOM 594 C CA . SER A 1 77 ? 18.454 10.046 -16.718 1.00 87.56 77 SER A CA 1
ATOM 595 C C . SER A 1 77 ? 17.558 8.817 -16.935 1.00 87.56 77 SER A C 1
ATOM 597 O O . SER A 1 77 ? 16.504 8.697 -16.328 1.00 87.56 77 SER A O 1
ATOM 599 N N . VAL A 1 78 ? 17.913 7.985 -17.925 1.00 88.88 78 VAL A N 1
ATOM 600 C CA . VAL A 1 78 ? 17.308 6.671 -18.254 1.00 88.88 78 VAL A CA 1
ATOM 601 C C . VAL A 1 78 ? 15.795 6.570 -17.992 1.00 88.88 78 VAL A C 1
ATOM 603 O O . VAL A 1 78 ? 15.327 5.868 -17.101 1.00 88.88 78 VAL A O 1
ATOM 606 N N . GLN A 1 79 ? 14.993 7.212 -18.844 1.00 91.88 79 GLN A N 1
ATOM 607 C CA . GLN A 1 79 ? 13.540 7.085 -18.738 1.00 91.88 79 GLN A CA 1
ATOM 608 C C . GLN A 1 79 ? 13.057 5.676 -19.111 1.00 91.88 79 GLN A C 1
ATOM 610 O O . GLN A 1 79 ? 13.356 5.146 -20.185 1.00 91.88 79 GLN A O 1
ATOM 615 N N . ARG A 1 80 ? 12.251 5.093 -18.224 1.00 94.38 80 ARG A N 1
ATOM 616 C CA . ARG A 1 80 ? 11.495 3.855 -18.445 1.00 94.38 80 ARG A CA 1
ATOM 617 C C . ARG A 1 80 ? 9.994 4.132 -18.399 1.00 94.38 80 ARG A C 1
ATOM 619 O O . ARG A 1 80 ? 9.565 5.265 -18.198 1.00 94.38 80 ARG A O 1
ATOM 626 N N . ASN A 1 81 ? 9.183 3.100 -18.616 1.00 95.12 81 ASN A N 1
ATOM 627 C CA . ASN A 1 81 ? 7.736 3.273 -18.743 1.00 95.12 81 ASN A CA 1
ATOM 628 C C . ASN A 1 81 ? 7.022 3.602 -17.416 1.00 95.12 81 ASN A C 1
ATOM 630 O O . ASN A 1 81 ? 5.891 4.086 -17.437 1.00 95.12 81 ASN A O 1
ATOM 634 N N . GLY A 1 82 ? 7.665 3.364 -16.271 1.00 96.00 82 GLY A N 1
ATOM 635 C CA . GLY A 1 82 ? 7.172 3.759 -14.957 1.00 96.00 82 GLY A CA 1
ATOM 636 C C . GLY A 1 82 ? 6.374 2.666 -14.251 1.00 96.00 82 GLY A C 1
ATOM 637 O O . GLY A 1 82 ? 6.763 1.497 -14.236 1.00 96.00 82 GLY A O 1
ATOM 638 N N . TRP A 1 83 ? 5.282 3.062 -13.597 1.00 98.06 83 TRP A N 1
ATOM 639 C CA . TRP A 1 83 ? 4.531 2.219 -12.669 1.00 98.06 83 TRP A CA 1
ATOM 640 C C . TRP A 1 83 ? 3.047 2.191 -13.012 1.00 98.06 83 TRP A C 1
ATOM 642 O O . TRP A 1 83 ? 2.432 3.238 -13.209 1.00 98.06 83 TRP A O 1
ATOM 652 N N . TRP A 1 84 ? 2.469 0.992 -13.021 1.00 98.44 84 TRP A N 1
ATOM 653 C CA . TRP A 1 84 ? 1.031 0.779 -13.109 1.00 98.44 84 TRP A CA 1
ATOM 654 C C . TRP A 1 84 ? 0.541 0.119 -11.824 1.00 98.44 84 TRP A C 1
ATOM 656 O O . TRP A 1 84 ? 1.154 -0.835 -11.339 1.00 98.44 84 TRP A O 1
ATOM 666 N N . VAL A 1 85 ? -0.574 0.628 -11.308 1.00 98.38 85 VAL A N 1
ATOM 667 C CA . VAL A 1 85 ? -1.234 0.179 -10.081 1.00 98.38 85 VAL A CA 1
ATOM 668 C C . VAL A 1 85 ? -2.714 -0.008 -10.390 1.00 98.38 85 VAL A C 1
ATOM 670 O O . VAL A 1 85 ? -3.299 0.850 -11.049 1.00 98.38 85 VAL A O 1
ATOM 673 N N . ASP A 1 86 ? -3.298 -1.107 -9.927 1.00 98.12 86 ASP A N 1
ATOM 674 C CA . ASP A 1 86 ? -4.719 -1.422 -10.101 1.00 98.12 86 ASP A CA 1
ATOM 675 C C . ASP A 1 86 ? -5.255 -2.218 -8.897 1.00 98.12 86 ASP A C 1
ATOM 677 O O . ASP A 1 86 ? -4.490 -2.550 -7.987 1.00 98.12 86 ASP A O 1
ATOM 681 N N . ASP A 1 87 ? -6.558 -2.508 -8.872 1.00 98.19 87 ASP A N 1
ATOM 682 C CA . ASP A 1 87 ? -7.223 -3.370 -7.879 1.00 98.19 87 ASP A CA 1
ATOM 683 C C . ASP A 1 87 ? -6.920 -2.988 -6.414 1.00 98.19 87 ASP A C 1
ATOM 685 O O . ASP A 1 87 ? -6.632 -3.832 -5.563 1.00 98.19 87 ASP A O 1
ATOM 689 N N . ILE A 1 88 ? -6.947 -1.685 -6.116 1.00 98.19 88 ILE A N 1
ATOM 690 C CA . ILE A 1 88 ? -6.577 -1.146 -4.802 1.00 98.19 88 ILE A CA 1
ATOM 691 C C . ILE A 1 88 ? -7.693 -1.406 -3.785 1.00 98.19 88 ILE A C 1
ATOM 693 O O . ILE A 1 88 ? -8.797 -0.873 -3.899 1.00 98.19 88 ILE A O 1
ATOM 697 N N . VAL A 1 89 ? -7.366 -2.152 -2.734 1.00 97.62 89 VAL A N 1
ATOM 698 C CA . VAL A 1 89 ? -8.252 -2.460 -1.612 1.00 97.62 89 VAL A CA 1
ATOM 699 C C . VAL A 1 89 ? -7.533 -2.155 -0.304 1.00 97.62 89 VAL A C 1
ATOM 701 O O . VAL A 1 89 ? -6.481 -2.717 -0.018 1.00 97.62 89 VAL A O 1
ATOM 704 N N . VAL A 1 90 ? -8.130 -1.301 0.526 1.00 95.38 90 VAL A N 1
ATOM 705 C CA . VAL A 1 90 ? -7.793 -1.231 1.954 1.00 95.38 90 VAL A CA 1
ATOM 706 C C . VAL A 1 90 ? -8.842 -2.037 2.695 1.00 95.38 90 VAL A C 1
ATOM 708 O O . VAL A 1 90 ? -10.036 -1.779 2.536 1.00 95.38 90 VAL A O 1
ATOM 711 N N . ARG A 1 91 ? -8.410 -3.021 3.478 1.00 94.56 91 ARG A N 1
ATOM 712 C CA . ARG A 1 91 ? -9.313 -3.856 4.271 1.00 94.56 91 ARG A CA 1
ATOM 713 C C . ARG A 1 91 ? -8.748 -4.098 5.662 1.00 94.56 91 ARG A C 1
ATOM 715 O O . ARG A 1 91 ? -7.565 -3.904 5.907 1.00 94.56 91 ARG A O 1
ATOM 722 N N . GLY A 1 92 ? -9.635 -4.499 6.550 1.00 91.81 92 GLY A N 1
ATOM 723 C CA . GLY A 1 92 ? -9.381 -4.844 7.938 1.00 91.81 92 GLY A CA 1
ATOM 724 C C . GLY A 1 92 ? -10.684 -5.361 8.532 1.00 91.81 92 GLY A C 1
ATOM 725 O O . GLY A 1 92 ? -11.685 -5.497 7.820 1.00 91.81 92 GLY A O 1
ATOM 726 N N . PHE A 1 93 ? -10.683 -5.631 9.824 1.00 90.12 93 PHE A N 1
ATOM 727 C CA . PHE A 1 93 ? -11.892 -5.936 10.577 1.00 90.12 93 PHE A CA 1
ATOM 728 C C . PHE A 1 93 ? -12.134 -4.829 11.596 1.00 90.12 93 PHE A C 1
ATOM 730 O O . PHE A 1 93 ? -11.194 -4.229 12.107 1.00 90.12 93 PHE A O 1
ATOM 737 N N . VAL A 1 94 ? -13.402 -4.524 11.842 1.00 84.44 94 VAL A N 1
ATOM 738 C CA . VAL A 1 94 ? -13.803 -3.662 12.951 1.00 84.44 94 VAL A CA 1
ATOM 739 C C . VAL A 1 94 ? -14.361 -4.573 14.026 1.00 84.44 94 VAL A C 1
ATOM 741 O O . VAL A 1 94 ? -15.183 -5.436 13.710 1.00 84.44 94 VAL A O 1
ATOM 744 N N . ASP A 1 95 ? -13.900 -4.418 15.263 1.00 73.50 95 ASP A N 1
ATOM 745 C CA . ASP A 1 95 ? -14.539 -5.105 16.379 1.00 73.50 95 ASP A CA 1
ATOM 746 C C . ASP A 1 95 ? -15.885 -4.407 16.598 1.00 73.50 95 ASP A C 1
ATOM 748 O O . ASP A 1 95 ? -15.905 -3.200 16.859 1.00 73.50 95 ASP A O 1
ATOM 752 N N . PRO A 1 96 ? -17.022 -5.099 16.414 1.00 61.72 96 PRO A N 1
ATOM 753 C CA 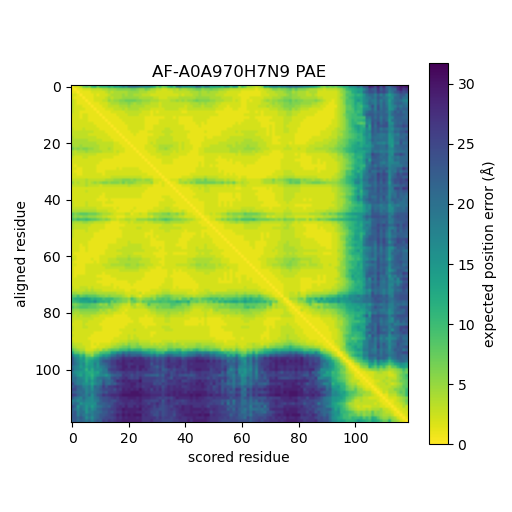. PRO A 1 96 ? -18.329 -4.459 16.315 1.00 61.72 96 PRO A CA 1
ATOM 754 C C . PRO A 1 96 ? -18.893 -3.994 17.669 1.00 61.72 96 PRO A C 1
ATOM 756 O O . PRO A 1 96 ? -20.104 -3.970 17.798 1.00 61.72 96 PRO A O 1
ATOM 759 N N . GLU A 1 97 ? -18.045 -3.571 18.615 1.00 58.75 97 GLU A N 1
ATOM 760 C CA . GLU A 1 97 ? -18.235 -3.520 20.078 1.00 58.75 97 GLU A CA 1
ATOM 761 C C . GLU A 1 97 ? -17.589 -4.748 20.737 1.00 58.75 97 GLU A C 1
ATOM 763 O O . GLU A 1 97 ? -18.008 -5.887 20.535 1.00 58.75 97 GLU A O 1
ATOM 768 N N . LEU A 1 98 ? -16.533 -4.525 21.528 1.00 53.78 98 LEU A N 1
ATOM 769 C CA . LEU A 1 98 ? -16.086 -5.512 22.506 1.00 53.78 98 LEU A CA 1
ATOM 770 C C . LEU A 1 98 ? -17.175 -5.593 23.581 1.00 53.78 98 LEU A C 1
ATOM 772 O O . LEU A 1 98 ? -17.121 -4.883 24.580 1.00 53.78 98 LEU A O 1
ATOM 776 N N . ASP A 1 99 ? -18.182 -6.434 23.354 1.00 52.78 99 ASP A N 1
ATOM 777 C CA . ASP A 1 99 ? -18.964 -6.988 24.451 1.00 52.78 99 ASP A CA 1
ATOM 778 C C . ASP A 1 99 ? -17.966 -7.740 25.334 1.00 52.78 99 ASP A C 1
ATOM 780 O O . ASP A 1 99 ? -17.299 -8.676 24.874 1.00 52.78 99 ASP A O 1
ATOM 784 N N . ASP A 1 100 ? -17.809 -7.301 26.585 1.00 62.12 100 ASP A N 1
ATOM 785 C CA . ASP A 1 100 ? -16.954 -7.988 27.543 1.00 62.12 100 ASP A CA 1
ATOM 786 C C . ASP A 1 100 ? -17.374 -9.462 27.581 1.00 62.12 100 ASP A C 1
ATOM 788 O O . ASP A 1 100 ? -18.453 -9.813 28.071 1.00 62.12 100 ASP A O 1
ATOM 792 N N . LEU A 1 101 ? -16.503 -10.347 27.076 1.00 62.00 101 LEU A N 1
ATOM 793 C CA . LEU A 1 101 ? -16.725 -11.799 27.064 1.00 62.00 101 LEU A CA 1
ATOM 794 C C . LEU A 1 101 ? -17.171 -12.287 28.454 1.00 62.00 101 LEU A C 1
ATOM 796 O O . LEU A 1 101 ? -18.012 -13.180 28.601 1.00 62.00 101 LEU A O 1
ATOM 800 N N . PHE A 1 102 ? -16.635 -11.631 29.482 1.00 70.25 102 PHE A N 1
ATOM 801 C CA . PHE A 1 102 ? -17.114 -11.658 30.845 1.00 70.25 102 PHE A CA 1
ATOM 802 C C . PHE A 1 102 ? -16.722 -10.354 31.553 1.00 70.25 102 PHE A C 1
ATOM 804 O O . PHE A 1 102 ? -15.543 -10.015 31.599 1.00 70.25 102 PHE A O 1
ATOM 811 N N . ALA A 1 103 ? -17.689 -9.681 32.171 1.00 76.25 103 ALA A N 1
ATOM 812 C CA . ALA A 1 103 ? -17.454 -8.631 33.153 1.00 76.25 103 ALA A CA 1
ATOM 813 C C . ALA A 1 103 ? -18.442 -8.804 34.307 1.00 76.25 103 ALA A C 1
ATOM 815 O O . ALA A 1 103 ? -19.615 -9.127 34.097 1.00 76.25 103 ALA A O 1
ATOM 816 N N . ASP A 1 104 ? -17.945 -8.608 35.522 1.00 81.62 104 ASP A N 1
ATOM 817 C CA . ASP A 1 104 ? -18.738 -8.590 36.742 1.00 81.62 104 ASP A CA 1
ATOM 818 C C . ASP A 1 104 ? -18.089 -7.614 37.726 1.00 81.62 104 ASP A C 1
ATOM 820 O O . ASP A 1 104 ? -16.912 -7.749 38.066 1.00 81.62 104 ASP A O 1
ATOM 824 N N . GLY A 1 105 ? -18.846 -6.599 38.136 1.00 83.88 105 GLY A N 1
ATOM 825 C CA . GLY A 1 105 ? -18.408 -5.600 39.107 1.00 83.88 105 GLY A CA 1
ATOM 826 C C . GLY A 1 105 ? -18.784 -5.944 40.546 1.00 83.88 105 GLY A C 1
ATOM 827 O O . GLY A 1 105 ? -18.480 -5.158 41.431 1.00 83.88 105 GLY A O 1
ATOM 828 N N . PHE A 1 106 ? -19.483 -7.060 40.792 1.00 76.75 106 PHE A N 1
ATOM 829 C CA . PHE A 1 106 ? -20.055 -7.464 42.086 1.00 76.75 106 PHE A CA 1
ATOM 830 C C . PHE A 1 106 ? -21.047 -6.472 42.725 1.00 76.75 106 PHE A C 1
ATOM 832 O O . PHE A 1 106 ? -21.656 -6.785 43.747 1.00 76.75 106 PHE A O 1
ATOM 839 N N . GLU A 1 107 ? -21.299 -5.320 42.103 1.00 82.69 107 GLU A N 1
ATOM 840 C CA . GLU A 1 107 ? -22.262 -4.311 42.565 1.00 82.69 107 GLU A CA 1
ATOM 841 C C . GLU A 1 107 ? -23.728 -4.778 42.459 1.00 82.69 107 GLU A C 1
ATOM 843 O O . GLU A 1 107 ? -24.624 -4.193 43.065 1.00 82.69 107 GLU A O 1
ATOM 848 N N . SER A 1 108 ? -23.991 -5.849 41.703 1.00 78.06 108 SER A N 1
ATOM 849 C CA . SER A 1 108 ? -25.308 -6.487 41.588 1.00 78.06 108 SER A CA 1
ATOM 850 C C . SER A 1 108 ? -25.561 -7.562 42.652 1.00 78.06 108 SER A C 1
ATOM 852 O O . SER A 1 108 ? -26.690 -8.037 42.775 1.00 78.06 108 SER A O 1
ATOM 854 N N . GLY A 1 109 ? -24.529 -7.969 43.406 1.00 75.25 109 GLY A N 1
ATOM 855 C CA . GLY A 1 109 ? -24.603 -9.084 44.356 1.00 75.25 109 GLY A CA 1
ATOM 856 C C . GLY A 1 109 ? -24.856 -10.452 43.709 1.00 75.25 109 GLY A C 1
ATOM 857 O O . GLY A 1 109 ? -25.164 -11.412 44.418 1.00 75.25 109 GLY A O 1
ATOM 858 N N . ASP A 1 110 ? -24.751 -10.550 42.382 1.00 75.69 110 ASP A N 1
ATOM 859 C CA . ASP A 1 110 ? -24.948 -11.791 41.646 1.00 75.69 110 ASP A CA 1
ATOM 860 C C . ASP A 1 110 ? -23.621 -12.540 41.472 1.00 75.69 110 ASP A C 1
ATOM 862 O O . ASP A 1 110 ? -22.578 -11.952 41.218 1.00 75.69 110 ASP A O 1
ATOM 866 N N . THR A 1 111 ? -23.672 -13.862 41.616 1.00 80.44 111 THR A N 1
ATOM 867 C CA . THR A 1 111 ? -22.545 -14.767 41.346 1.00 80.44 111 THR A CA 1
ATOM 868 C C . THR A 1 111 ? -22.908 -15.825 40.304 1.00 80.44 111 THR A C 1
ATOM 870 O O . THR A 1 111 ? -22.183 -16.796 40.143 1.00 80.44 111 THR A O 1
ATOM 873 N N . SER A 1 112 ? -24.009 -15.653 39.564 1.00 80.19 112 SER A N 1
ATOM 874 C CA . SER A 1 112 ? -24.539 -16.613 38.583 1.00 80.19 112 SER A CA 1
ATOM 875 C C . SER A 1 112 ? -23.556 -16.989 37.474 1.00 80.19 112 SER A C 1
ATOM 877 O O . SER A 1 112 ? -23.639 -18.084 36.914 1.00 80.19 112 SER A O 1
ATOM 879 N N . ARG A 1 113 ? -22.606 -16.100 37.168 1.00 80.31 113 ARG A N 1
ATOM 880 C CA . ARG A 1 113 ? -21.541 -16.338 36.188 1.00 80.31 113 ARG A CA 1
ATOM 881 C C . ARG A 1 113 ? -20.256 -16.911 36.817 1.00 80.31 113 ARG A C 1
ATOM 883 O O . ARG A 1 113 ? -19.307 -17.199 36.092 1.00 80.31 113 ARG A O 1
ATOM 890 N N . TRP A 1 114 ? -20.233 -17.113 38.135 1.00 82.00 114 TRP A N 1
ATOM 891 C CA . TRP A 1 114 ? -19.139 -17.712 38.900 1.00 82.00 114 TRP A CA 1
ATOM 892 C C . TRP A 1 114 ? -19.542 -19.095 39.434 1.00 82.00 114 TRP A C 1
ATOM 894 O O . TRP A 1 114 ? -20.667 -19.318 39.869 1.00 82.00 114 TRP A O 1
ATOM 904 N N . SER A 1 115 ? -18.605 -20.042 39.464 1.00 83.81 115 SER A N 1
ATOM 905 C CA . SER A 1 115 ? -18.785 -21.325 40.160 1.00 83.81 115 SER A CA 1
ATOM 906 C C . SER A 1 115 ? -17.841 -21.414 41.357 1.00 83.81 115 SER A C 1
ATOM 908 O O . SER A 1 115 ? -16.652 -21.136 41.209 1.00 83.81 115 SER A O 1
ATOM 910 N N . GLY A 1 116 ? -18.339 -21.848 42.518 1.00 79.94 116 GLY A N 1
ATOM 911 C CA . GLY A 1 116 ? -17.539 -22.060 43.730 1.00 79.94 116 GLY A CA 1
ATOM 912 C C . GLY A 1 116 ? -17.536 -23.519 44.191 1.00 79.94 116 GLY A C 1
ATOM 913 O O . GLY A 1 116 ? -18.485 -24.262 43.950 1.00 79.94 116 GLY A O 1
ATOM 914 N N . LYS A 1 117 ? -16.474 -23.930 44.891 1.00 69.19 117 LYS A N 1
ATOM 915 C CA . LYS A 1 117 ? -16.387 -25.220 45.589 1.00 69.19 117 LYS A CA 1
ATOM 916 C C . LYS A 1 117 ? -15.925 -24.972 47.024 1.00 69.19 117 LYS A C 1
ATOM 918 O O . LYS A 1 117 ? -14.868 -24.380 47.223 1.00 69.19 117 LYS A O 1
ATOM 923 N N . ALA A 1 118 ? -16.718 -25.404 48.001 1.00 71.31 118 ALA A N 1
ATOM 924 C CA . ALA A 1 118 ? -16.336 -25.351 49.410 1.00 71.31 118 ALA A CA 1
ATOM 925 C C . ALA A 1 118 ? -15.356 -26.500 49.756 1.00 71.31 118 ALA A C 1
ATOM 927 O O . ALA A 1 118 ? -15.454 -27.559 49.121 1.00 71.31 118 ALA A O 1
ATOM 928 N N . PRO A 1 119 ? -14.412 -26.297 50.701 1.00 68.62 119 PRO A N 1
ATOM 929 C CA . PRO A 1 119 ? -13.580 -27.369 51.246 1.00 68.62 119 PRO A CA 1
ATOM 930 C C . PRO A 1 119 ? -14.389 -28.438 51.987 1.00 68.62 119 PRO A C 1
ATOM 932 O O . PRO A 1 119 ? -15.445 -28.094 52.567 1.00 68.62 119 PRO A O 1
#